Protein AF-0000000070931150 (afdb_homodimer)

Structure (mmCIF, N/CA/C/O backbone):
data_AF-0000000070931150-model_v1
#
loop_
_entity.id
_entity.type
_entity.pdbx_description
1 polymer 'PiggyBac transposable element-derived protein 4 C-terminal zinc-ribbon domain-containing protein'
#
loop_
_atom_site.group_PDB
_atom_site.id
_atom_site.type_symbol
_atom_site.label_atom_id
_atom_site.label_alt_id
_atom_site.label_comp_id
_atom_site.label_asym_id
_atom_site.label_entity_id
_atom_site.label_seq_id
_atom_site.pdbx_PDB_ins_code
_atom_site.Cartn_x
_atom_site.Cartn_y
_atom_site.Cartn_z
_atom_site.occupancy
_atom_site.B_iso_or_equiv
_atom_site.auth_seq_id
_atom_site.auth_comp_id
_atom_site.auth_asym_id
_atom_site.auth_atom_id
_atom_site.pdbx_PDB_model_num
ATOM 1 N N . ALA A 1 1 ? -28.828 -0.078 -5.656 1 27.2 1 ALA A N 1
ATOM 2 C CA . ALA A 1 1 ? -27.438 -0.008 -5.203 1 27.2 1 ALA A CA 1
ATOM 3 C C . ALA A 1 1 ? -26.703 -1.312 -5.492 1 27.2 1 ALA A C 1
ATOM 5 O O . ALA A 1 1 ? -27.141 -2.387 -5.074 1 27.2 1 ALA A O 1
ATOM 6 N N . ALA A 1 2 ? -25.828 -1.462 -6.48 1 27.16 2 ALA A N 1
ATOM 7 C CA . ALA A 1 2 ? -25.266 -2.738 -6.918 1 27.16 2 ALA A CA 1
ATOM 8 C C . ALA A 1 2 ? -24.469 -3.395 -5.801 1 27.16 2 ALA A C 1
ATOM 10 O O . ALA A 1 2 ? -23.781 -2.709 -5.031 1 27.16 2 ALA A O 1
ATOM 11 N N . ARG A 1 3 ? -24.844 -4.48 -5.238 1 24.02 3 ARG A N 1
ATOM 12 C CA . ARG A 1 3 ? -24.25 -5.262 -4.156 1 24.02 3 ARG A CA 1
ATOM 13 C C . ARG A 1 3 ? -22.781 -5.59 -4.461 1 24.02 3 ARG A C 1
ATOM 15 O O . ARG A 1 3 ? -22.484 -6.262 -5.449 1 24.02 3 ARG A O 1
ATOM 22 N N . ILE A 1 4 ? -21.797 -4.754 -4.305 1 30.84 4 ILE A N 1
ATOM 23 C CA . ILE A 1 4 ? -20.375 -5.047 -4.469 1 30.84 4 ILE A CA 1
ATOM 24 C C . ILE A 1 4 ? -20.062 -6.422 -3.885 1 30.84 4 ILE A C 1
ATOM 26 O O . ILE A 1 4 ? -20.281 -6.668 -2.695 1 30.84 4 ILE A O 1
ATOM 30 N N . GLN A 1 5 ? -20.125 -7.449 -4.602 1 33.84 5 GLN A N 1
ATOM 31 C CA . GLN A 1 5 ? -19.891 -8.852 -4.281 1 33.84 5 GLN A CA 1
ATOM 32 C C . GLN A 1 5 ? -18.578 -9.039 -3.539 1 33.84 5 GLN A C 1
ATOM 34 O O . GLN A 1 5 ? -17.562 -8.422 -3.898 1 33.84 5 GLN A O 1
ATOM 39 N N . ARG A 1 6 ? -18.5 -9.336 -2.301 1 35.22 6 ARG A N 1
ATOM 40 C CA . ARG A 1 6 ? -17.359 -9.664 -1.461 1 35.22 6 ARG A CA 1
ATOM 41 C C . ARG A 1 6 ? -16.469 -10.711 -2.133 1 35.22 6 ARG A C 1
ATOM 43 O O . ARG A 1 6 ? -16.953 -11.75 -2.582 1 35.22 6 ARG A O 1
ATOM 50 N N . PRO A 1 7 ? -15.383 -10.344 -2.697 1 36.69 7 PRO A N 1
ATOM 51 C CA . PRO A 1 7 ? -14.562 -11.391 -3.316 1 36.69 7 PRO A CA 1
ATOM 52 C C . PRO A 1 7 ? -14.531 -12.68 -2.49 1 36.69 7 PRO A C 1
ATOM 54 O O . PRO A 1 7 ? -14.703 -12.633 -1.271 1 36.69 7 PRO A O 1
ATOM 57 N N . CYS A 1 8 ? -14.648 -13.805 -3.055 1 39.88 8 CYS A N 1
ATOM 58 C CA . CYS A 1 8 ? -14.57 -15.133 -2.463 1 39.88 8 CYS A CA 1
ATOM 59 C C . CYS A 1 8 ? -13.297 -15.297 -1.646 1 39.88 8 CYS A C 1
ATOM 61 O O . CYS A 1 8 ? -12.297 -14.625 -1.907 1 39.88 8 CYS A O 1
ATOM 63 N N . SER A 1 9 ? -13.273 -15.773 -0.378 1 45.44 9 SER A N 1
ATOM 64 C CA . SER A 1 9 ? -12.266 -16.016 0.649 1 45.44 9 SER A CA 1
ATOM 65 C C . SER A 1 9 ? -10.93 -16.422 0.032 1 45.44 9 SER A C 1
ATOM 67 O O . SER A 1 9 ? -9.875 -15.977 0.48 1 45.44 9 SER A O 1
ATOM 69 N N . ASN A 1 10 ? -10.945 -17.266 -1.01 1 47.59 10 ASN A N 1
ATOM 70 C CA . ASN A 1 10 ? -9.711 -17.797 -1.578 1 47.59 10 ASN A CA 1
ATOM 71 C C . ASN A 1 10 ? -8.953 -16.734 -2.379 1 47.59 10 ASN A C 1
ATOM 73 O O . ASN A 1 10 ? -7.727 -16.734 -2.41 1 47.59 10 ASN A O 1
ATOM 77 N N . SER A 1 11 ? -9.609 -15.914 -2.979 1 54.72 11 SER A N 1
ATOM 78 C CA . SER A 1 11 ? -8.992 -14.906 -3.836 1 54.72 11 SER A CA 1
ATOM 79 C C . SER A 1 11 ? -8.305 -13.82 -3.01 1 54.72 11 SER A C 1
ATOM 81 O O . SER A 1 11 ? -7.312 -13.234 -3.445 1 54.72 11 SER A O 1
ATOM 83 N N . ARG A 1 12 ? -8.734 -13.641 -1.806 1 61 12 ARG A N 1
ATOM 84 C CA . ARG A 1 12 ? -8.141 -12.633 -0.931 1 61 12 ARG A CA 1
ATOM 85 C C . ARG A 1 12 ? -6.75 -13.062 -0.468 1 61 12 ARG A C 1
ATOM 87 O O . ARG A 1 12 ? -5.875 -12.219 -0.261 1 61 12 ARG A O 1
ATOM 94 N N . TYR A 1 13 ? -6.48 -14.367 -0.447 1 70.19 13 TYR A N 1
ATOM 95 C CA . TYR A 1 13 ? -5.27 -14.844 0.208 1 70.19 13 TYR A CA 1
ATOM 96 C C . TYR A 1 13 ? -4.258 -15.352 -0.816 1 70.19 13 TYR A C 1
ATOM 98 O O . TYR A 1 13 ? -3.211 -15.891 -0.45 1 70.19 13 TYR A O 1
ATOM 106 N N . ASP A 1 14 ? -4.473 -15.102 -1.988 1 69.75 14 ASP A N 1
ATOM 107 C CA . ASP A 1 14 ? -3.574 -15.711 -2.965 1 69.75 14 ASP A CA 1
ATOM 108 C C . ASP A 1 14 ? -2.262 -14.938 -3.059 1 69.75 14 ASP A C 1
ATOM 110 O O . ASP A 1 14 ? -1.266 -15.453 -3.572 1 69.75 14 ASP A O 1
ATOM 114 N N . GLY A 1 15 ? -2.234 -13.695 -2.521 1 72.5 15 GLY A N 1
ATOM 115 C CA . GLY A 1 15 ? -1.035 -12.867 -2.529 1 72.5 15 GLY A CA 1
ATOM 116 C C . GLY A 1 15 ? -0.7 -12.312 -3.902 1 72.5 15 GLY A C 1
ATOM 117 O O . GLY A 1 15 ? 0.434 -11.898 -4.148 1 72.5 15 GLY A O 1
ATOM 118 N N . VAL A 1 16 ? -1.765 -12.5 -4.781 1 78.94 16 VAL A N 1
ATOM 119 C CA . VAL A 1 16 ? -1.502 -12.133 -6.168 1 78.94 16 VAL A CA 1
ATOM 120 C C . VAL A 1 16 ? -2.33 -10.906 -6.543 1 78.94 16 VAL A C 1
ATOM 122 O O . VAL A 1 16 ? -3.549 -10.898 -6.363 1 78.94 16 VAL A O 1
ATOM 125 N N . ASP A 1 17 ? -1.677 -9.859 -6.875 1 87.5 17 ASP A N 1
ATOM 126 C CA . ASP A 1 17 ? -2.252 -8.711 -7.566 1 87.5 17 ASP A CA 1
ATOM 127 C C . ASP A 1 17 ? -3.105 -7.871 -6.621 1 87.5 17 ASP A C 1
ATOM 129 O O . ASP A 1 17 ? -3.979 -7.121 -7.062 1 87.5 17 ASP A O 1
ATOM 133 N N . HIS A 1 18 ? -2.994 -7.961 -5.363 1 93.38 18 HIS A N 1
ATOM 134 C CA . HIS A 1 18 ? -3.646 -7.07 -4.414 1 93.38 18 HIS A CA 1
ATOM 135 C C . HIS A 1 18 ? -2.877 -5.762 -4.27 1 93.38 18 HIS A C 1
ATOM 137 O O . HIS A 1 18 ? -2.275 -5.5 -3.225 1 93.38 18 HIS A O 1
ATOM 143 N N . TRP A 1 19 ? -3.012 -4.969 -5.227 1 96.75 19 TRP A N 1
ATOM 144 C CA . TRP A 1 19 ? -2.234 -3.736 -5.281 1 96.75 19 TRP A CA 1
ATOM 145 C C . TRP A 1 19 ? -2.945 -2.607 -4.543 1 96.75 19 TRP A C 1
ATOM 147 O O . TRP A 1 19 ? -4.164 -2.459 -4.652 1 96.75 19 TRP A O 1
ATOM 157 N N . PRO A 1 20 ? -2.182 -1.801 -3.732 1 97.88 20 PRO A N 1
ATOM 158 C CA . PRO A 1 20 ? -2.781 -0.627 -3.092 1 97.88 20 PRO A CA 1
ATOM 159 C C . PRO A 1 20 ? -3.012 0.524 -4.07 1 97.88 20 PRO A C 1
ATOM 161 O O . PRO A 1 20 ? -2.232 0.707 -5.008 1 97.88 20 PRO A O 1
ATOM 164 N N . GLU A 1 21 ? -4.023 1.197 -3.891 1 98.12 21 GLU A N 1
ATOM 165 C CA . GLU A 1 21 ? -4.352 2.414 -4.629 1 98.12 21 GLU A CA 1
ATOM 166 C C . GLU A 1 21 ? -4.867 3.504 -3.693 1 98.12 21 GLU A C 1
ATOM 168 O O . GLU A 1 21 ? -5.777 3.266 -2.896 1 98.12 21 GLU A O 1
ATOM 173 N N . ALA A 1 22 ? -4.27 4.688 -3.756 1 98.62 22 ALA A N 1
ATOM 174 C CA . ALA A 1 22 ? -4.777 5.848 -3.025 1 98.62 22 ALA A CA 1
ATOM 175 C C . ALA A 1 22 ? -5.852 6.578 -3.828 1 98.62 22 ALA A C 1
ATOM 177 O O . ALA A 1 22 ? -5.586 7.066 -4.93 1 98.62 22 ALA A O 1
ATOM 178 N N . ARG A 1 23 ? -7.023 6.68 -3.359 1 97.88 23 ARG A N 1
ATOM 179 C CA . ARG A 1 23 ? -8.117 7.32 -4.086 1 97.88 23 ARG A CA 1
ATOM 180 C C . ARG A 1 23 ? -8.305 8.766 -3.629 1 97.88 23 ARG A C 1
ATOM 182 O O . ARG A 1 23 ? -7.988 9.109 -2.488 1 97.88 23 ARG A O 1
ATOM 189 N N . ASP A 1 24 ? -8.797 9.484 -4.598 1 95.81 24 ASP A N 1
ATOM 190 C CA . ASP A 1 24 ? -9.062 10.898 -4.332 1 95.81 24 ASP A CA 1
ATOM 191 C C . ASP A 1 24 ? -10.43 11.086 -3.676 1 95.81 24 ASP A C 1
ATOM 193 O O . ASP A 1 24 ? -11.414 11.391 -4.352 1 95.81 24 ASP A O 1
ATOM 197 N N . GLN A 1 25 ? -10.578 10.828 -2.492 1 95.56 25 GLN A N 1
ATOM 198 C CA . GLN A 1 25 ? -11.805 11.023 -1.729 1 95.56 25 GLN A CA 1
ATOM 199 C C . GLN A 1 25 ? -11.641 12.133 -0.697 1 95.56 25 GLN A C 1
ATOM 201 O O . GLN A 1 25 ? -10.648 12.172 0.035 1 95.56 25 GLN A O 1
ATOM 206 N N . ALA A 1 26 ? -12.602 13.07 -0.655 1 96.5 26 ALA A N 1
ATOM 207 C CA . ALA A 1 26 ? -12.586 14.125 0.351 1 96.5 26 ALA A CA 1
ATOM 208 C C . ALA A 1 26 ? -12.648 13.547 1.761 1 96.5 26 ALA A C 1
ATOM 210 O O . ALA A 1 26 ? -11.945 14.008 2.662 1 96.5 26 ALA A O 1
ATOM 211 N N . VAL A 1 27 ? -13.523 12.508 1.894 1 97.38 27 VAL A N 1
ATOM 212 C CA . VAL A 1 27 ? -13.672 11.805 3.162 1 97.38 27 VAL A CA 1
ATOM 213 C C . VAL A 1 27 ? -13.195 10.367 3.012 1 97.38 27 VAL A C 1
ATOM 215 O O . VAL A 1 27 ? -13.602 9.664 2.082 1 97.38 27 VAL A O 1
ATOM 218 N N . PRO A 1 28 ? -12.32 10 3.877 1 98.19 28 PRO A N 1
ATOM 219 C CA . PRO A 1 28 ? -11.883 8.602 3.803 1 98.19 28 PRO A CA 1
ATOM 220 C C . PRO A 1 28 ? -13.016 7.613 4.078 1 98.19 28 PRO A C 1
ATOM 222 O O . PRO A 1 28 ? -14.023 7.977 4.691 1 98.19 28 PRO A O 1
ATOM 225 N N . SER A 1 29 ? -12.906 6.41 3.641 1 98.5 29 SER A N 1
ATOM 226 C CA . SER A 1 29 ? -13.898 5.355 3.824 1 98.5 29 SER A CA 1
ATOM 227 C C . SER A 1 29 ? -13.547 4.473 5.02 1 98.5 29 SER A C 1
ATOM 229 O O . SER A 1 29 ? -12.375 4.344 5.383 1 98.5 29 SER A O 1
ATOM 231 N N . ARG A 1 30 ? -14.508 3.785 5.527 1 98.5 30 ARG A N 1
ATOM 232 C CA . ARG A 1 30 ? -14.273 2.9 6.664 1 98.5 30 ARG A CA 1
ATOM 233 C C . ARG A 1 30 ? -13.461 1.679 6.246 1 98.5 30 ARG A C 1
ATOM 235 O O . ARG A 1 30 ? -13.75 1.057 5.223 1 98.5 30 ARG A O 1
ATOM 242 N N . CYS A 1 31 ? -12.531 1.41 7.055 1 98.56 31 CYS A N 1
ATOM 243 C CA . CYS A 1 31 ? -11.719 0.218 6.844 1 98.56 31 CYS A CA 1
ATOM 244 C C . CYS A 1 31 ? -12.57 -1.043 6.914 1 98.56 31 CYS A C 1
ATOM 246 O O . CYS A 1 31 ? -13.438 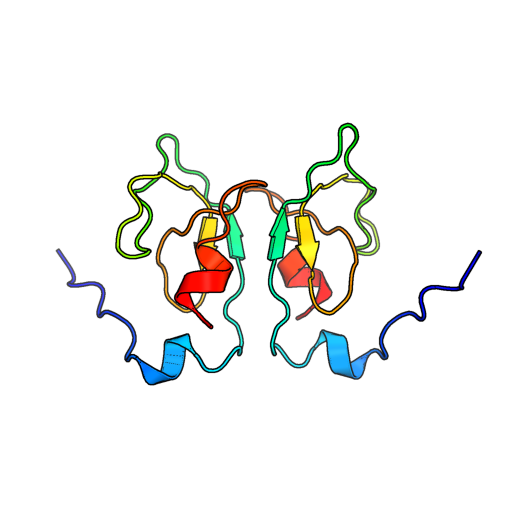-1.16 7.781 1 98.56 31 CYS A O 1
ATOM 248 N N . LYS A 1 32 ? -12.273 -2.035 6.066 1 97.19 32 LYS A N 1
ATOM 249 C CA . LYS A 1 32 ? -13.102 -3.236 5.984 1 97.19 32 LYS A CA 1
ATOM 250 C C . LYS A 1 32 ? -12.469 -4.395 6.746 1 97.19 32 LYS A C 1
ATOM 252 O O . LYS A 1 32 ? -13.055 -5.473 6.848 1 97.19 32 LYS A O 1
ATOM 257 N N . TYR A 1 33 ? -11.258 -4.129 7.207 1 96.06 33 TYR A N 1
ATOM 258 C CA . TYR A 1 33 ? -10.695 -5.172 8.055 1 96.06 33 TYR A CA 1
ATOM 259 C C . TYR A 1 33 ? -11.5 -5.328 9.344 1 96.06 33 TYR A C 1
ATOM 261 O O . TYR A 1 33 ? -11.75 -4.352 10.047 1 96.06 33 TYR A O 1
ATOM 269 N N . GLU A 1 34 ? -11.922 -6.566 9.586 1 95.62 34 GLU A N 1
ATOM 270 C CA . GLU A 1 34 ? -12.789 -6.852 10.719 1 95.62 34 GLU A CA 1
ATOM 271 C C . GLU A 1 34 ? -12.203 -6.309 12.023 1 95.62 34 GLU A C 1
ATOM 273 O O . GLU A 1 34 ? -11.023 -6.535 12.32 1 95.62 34 GLU A O 1
ATOM 278 N N . GLY A 1 35 ? -13 -5.605 12.758 1 96.69 35 GLY A N 1
ATOM 279 C CA . GLY A 1 35 ? -12.609 -5.102 14.062 1 96.69 35 GLY A CA 1
ATOM 280 C C . GLY A 1 35 ? -11.945 -3.74 14.008 1 96.69 35 GLY A C 1
ATOM 281 O O . GLY A 1 35 ? -11.727 -3.104 15.039 1 96.69 35 GLY A O 1
ATOM 282 N N . CYS A 1 36 ? -11.602 -3.355 12.891 1 97.88 36 CYS A N 1
ATOM 283 C CA . CYS A 1 36 ? -10.984 -2.041 12.734 1 97.88 36 CYS A CA 1
ATOM 284 C C . CYS A 1 36 ? -12.047 -0.96 12.555 1 97.88 36 CYS A C 1
ATOM 286 O O . CYS A 1 36 ? -13.031 -1.158 11.836 1 97.88 36 CYS A O 1
ATOM 288 N N . ARG A 1 37 ? -11.836 0.115 13.148 1 98 37 ARG A N 1
ATOM 289 C CA . ARG A 1 37 ? -12.789 1.217 13.023 1 98 37 ARG A CA 1
ATOM 290 C C . ARG A 1 37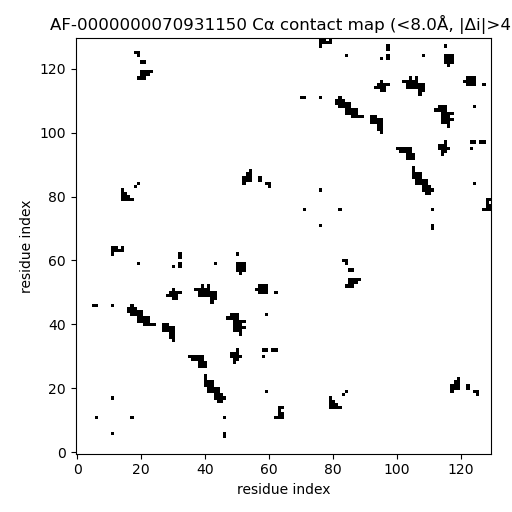 ? -12.156 2.406 12.305 1 98 37 ARG A C 1
ATOM 292 O O . ARG A 1 37 ? -12.688 3.518 12.352 1 98 37 ARG A O 1
ATOM 299 N N . GLY A 1 38 ? -10.977 2.184 11.852 1 98.12 38 GLY A N 1
ATOM 300 C CA . GLY A 1 38 ? -10.281 3.254 11.148 1 98.12 38 GLY A CA 1
ATOM 301 C C . GLY A 1 38 ? -10.891 3.578 9.805 1 98.12 38 GLY A C 1
ATOM 302 O O . GLY A 1 38 ? -11.852 2.928 9.375 1 98.12 38 GLY A O 1
ATOM 303 N N . ARG A 1 39 ? -10.453 4.645 9.227 1 98.5 39 ARG A N 1
ATOM 304 C CA . ARG A 1 39 ? -10.82 5.062 7.879 1 98.5 39 ARG A CA 1
ATOM 305 C C . ARG A 1 39 ? -9.594 5.18 6.988 1 98.5 39 ARG A C 1
ATOM 307 O O . ARG A 1 39 ? -8.477 5.383 7.48 1 98.5 39 ARG A O 1
ATOM 314 N N . SER A 1 40 ? -9.836 5.008 5.742 1 98.5 40 SER A N 1
ATOM 315 C CA . SER A 1 40 ? -8.695 4.973 4.832 1 98.5 40 SER A CA 1
ATOM 316 C C . SER A 1 40 ? -9.094 5.418 3.43 1 98.5 40 SER A C 1
ATOM 318 O O . SER A 1 40 ? -10.258 5.305 3.045 1 98.5 40 SER A O 1
ATOM 320 N N . ARG A 1 41 ? -8.117 5.883 2.756 1 98.69 41 ARG A N 1
ATOM 321 C CA . ARG A 1 41 ? -8.25 6.184 1.334 1 98.69 41 ARG A CA 1
ATOM 322 C C . ARG A 1 41 ? -7.504 5.164 0.483 1 98.69 41 ARG A C 1
ATOM 324 O O . ARG A 1 41 ? -7.445 5.289 -0.741 1 98.69 41 ARG A O 1
ATOM 331 N N . ILE A 1 42 ? -6.84 4.16 1.106 1 98.81 42 ILE A N 1
ATOM 332 C CA . ILE A 1 42 ? -6.098 3.119 0.399 1 98.81 42 ILE A CA 1
ATOM 333 C C . ILE A 1 42 ? -7.02 1.936 0.112 1 98.81 42 ILE A C 1
ATOM 335 O O . ILE A 1 42 ? -7.578 1.335 1.034 1 98.81 42 ILE A O 1
ATOM 339 N N . PHE A 1 43 ? -7.191 1.629 -1.155 1 98.19 43 PHE A N 1
ATOM 340 C CA . PHE A 1 43 ? -8.016 0.509 -1.595 1 98.19 43 PHE A CA 1
ATOM 341 C C . PHE A 1 43 ? -7.148 -0.604 -2.174 1 98.19 43 PHE A C 1
ATOM 343 O O . PHE A 1 43 ? -6.062 -0.346 -2.695 1 98.19 43 PHE A O 1
ATOM 350 N N . CYS A 1 44 ? -7.566 -1.765 -2.004 1 95.62 44 CYS A N 1
ATOM 351 C CA . CYS A 1 44 ? -7.035 -2.848 -2.824 1 95.62 44 CYS A CA 1
ATOM 352 C C . CYS A 1 44 ? -7.668 -2.842 -4.211 1 95.62 44 CYS A C 1
ATOM 354 O O . CYS A 1 44 ? -8.891 -2.848 -4.34 1 95.62 44 CYS A O 1
ATOM 356 N N . LYS A 1 45 ? -6.867 -2.836 -5.234 1 94.12 45 LYS A N 1
ATOM 357 C CA . LYS A 1 45 ? -7.355 -2.744 -6.605 1 94.12 45 LYS A CA 1
ATOM 358 C C . LYS A 1 45 ? -8.188 -3.967 -6.977 1 94.12 45 LYS A C 1
ATOM 360 O O . LYS A 1 45 ? -9.203 -3.848 -7.672 1 94.12 45 LYS A O 1
ATOM 365 N N . LYS A 1 46 ? -7.797 -5.098 -6.523 1 89.88 46 LYS A N 1
ATOM 366 C CA . LYS A 1 46 ? -8.477 -6.336 -6.898 1 89.88 46 LYS A CA 1
ATOM 367 C C . LYS A 1 46 ? -9.766 -6.516 -6.105 1 89.88 46 LYS A C 1
ATOM 369 O O . LYS A 1 46 ? -10.812 -6.816 -6.676 1 89.88 46 LYS A O 1
ATOM 374 N N . CYS A 1 47 ? -9.68 -6.219 -4.793 1 90.56 47 CYS A N 1
ATOM 375 C CA . CYS A 1 47 ? -10.812 -6.492 -3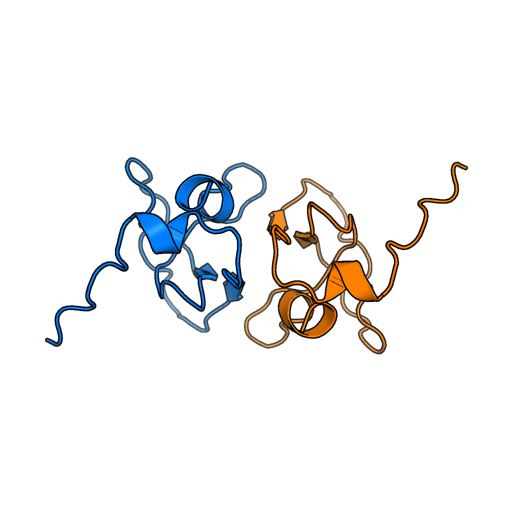.912 1 90.56 47 CYS A CA 1
ATOM 376 C C . CYS A 1 47 ? -11.75 -5.293 -3.834 1 90.56 47 CYS A C 1
ATOM 378 O O . CYS A 1 47 ? -12.891 -5.422 -3.383 1 90.56 47 CYS A O 1
ATOM 380 N N . ARG A 1 48 ? -11.258 -4.188 -4.102 1 94.69 48 ARG A N 1
ATOM 381 C CA . ARG A 1 48 ? -12.023 -2.947 -4.168 1 94.69 48 ARG A CA 1
ATOM 382 C C . ARG A 1 48 ? -12.547 -2.549 -2.791 1 94.69 48 ARG A C 1
ATOM 384 O O . ARG A 1 48 ? -13.68 -2.08 -2.658 1 94.69 48 ARG A O 1
ATOM 391 N N . VAL A 1 49 ? -11.812 -2.783 -1.781 1 95.25 49 VAL A N 1
ATOM 392 C CA . VAL A 1 49 ? -12.188 -2.396 -0.425 1 95.25 49 VAL A CA 1
ATOM 393 C C . VAL A 1 49 ? -11.109 -1.49 0.171 1 95.25 49 VAL A C 1
ATOM 395 O O . VAL A 1 49 ? -9.922 -1.659 -0.112 1 95.25 49 VAL A O 1
ATOM 398 N N . PRO A 1 50 ? -11.516 -0.463 1.083 1 98.25 50 PRO A N 1
ATOM 399 C CA . PRO A 1 50 ? -10.555 0.376 1.807 1 98.25 50 PRO A CA 1
ATOM 400 C C . PRO A 1 50 ? -9.914 -0.346 2.988 1 98.25 50 PRO A C 1
ATOM 402 O O . PRO A 1 50 ? -10.602 -1.052 3.732 1 98.25 50 PRO A O 1
ATOM 405 N N . LEU A 1 51 ? -8.641 -0.234 3.135 1 98.5 51 LEU A N 1
ATOM 406 C CA . LEU A 1 51 ? -7.887 -0.867 4.211 1 98.5 51 LEU A CA 1
ATOM 407 C C . LEU A 1 51 ? -6.809 0.071 4.746 1 98.5 51 LEU A C 1
ATOM 409 O O . LEU A 1 51 ? -6.125 0.742 3.971 1 98.5 51 LEU A O 1
ATOM 413 N N . CYS A 1 52 ? -6.668 0.168 5.984 1 98.75 52 CYS A N 1
ATOM 414 C CA . CYS A 1 52 ? -5.68 1.042 6.602 1 98.75 52 CYS A CA 1
ATOM 415 C C . CYS A 1 52 ? -4.266 0.633 6.203 1 98.75 52 CYS A C 1
ATOM 417 O O . CYS A 1 52 ? -3.961 -0.558 6.113 1 98.75 52 CYS A O 1
ATOM 419 N N . LEU A 1 53 ? -3.514 1.673 6.008 1 98.69 53 LEU A N 1
ATOM 420 C CA . LEU A 1 53 ? -2.078 1.55 5.785 1 98.69 53 LEU A CA 1
ATOM 421 C C . LEU A 1 53 ? -1.324 2.703 6.441 1 98.69 53 LEU A C 1
ATOM 423 O O . LEU A 1 53 ? -1.019 3.701 5.785 1 98.69 53 LEU A O 1
ATOM 427 N N . THR A 1 54 ? -1.088 2.607 7.699 1 97.81 54 THR A N 1
ATOM 428 C CA . THR A 1 54 ? -0.342 3.57 8.508 1 97.81 54 THR A CA 1
ATOM 429 C C . THR A 1 54 ? 0.819 2.889 9.219 1 97.81 54 THR A C 1
ATOM 431 O O . THR A 1 54 ? 0.961 1.666 9.164 1 97.81 54 THR A O 1
ATOM 434 N N . LYS A 1 55 ? 1.618 3.627 9.781 1 97.44 55 LYS A N 1
ATOM 435 C CA . LYS A 1 55 ? 2.76 3.059 10.492 1 97.44 55 LYS A CA 1
ATOM 436 C C . LYS A 1 55 ? 2.303 2.121 11.609 1 97.44 55 LYS A C 1
ATOM 438 O O . LYS A 1 55 ? 2.992 1.154 11.93 1 97.44 55 LYS A O 1
ATOM 443 N N . ASP A 1 56 ? 1.124 2.336 12.141 1 96.62 56 ASP A N 1
ATOM 444 C CA . ASP A 1 56 ? 0.651 1.577 13.289 1 96.62 56 ASP A CA 1
ATOM 445 C C . ASP A 1 56 ? -0.344 0.499 12.867 1 96.62 56 ASP A C 1
ATOM 447 O O . ASP A 1 56 ? -0.604 -0.443 13.617 1 96.62 56 ASP A O 1
ATOM 451 N N . ARG A 1 57 ? -0.861 0.702 11.719 1 96.94 57 ARG A N 1
ATOM 452 C CA . ARG A 1 57 ? -1.95 -0.171 11.297 1 96.94 57 ARG A CA 1
ATOM 453 C C . ARG A 1 57 ? -1.804 -0.548 9.82 1 96.94 57 ARG A C 1
ATOM 455 O O . ARG A 1 57 ? -1.925 0.306 8.945 1 96.94 57 ARG A O 1
ATOM 462 N N . ASN A 1 58 ? -1.597 -1.85 9.672 1 98.12 58 ASN A N 1
ATOM 463 C CA . ASN A 1 58 ? -1.529 -2.357 8.305 1 98.12 58 ASN A CA 1
ATOM 464 C C . ASN A 1 58 ? -2.627 -3.383 8.031 1 98.12 58 ASN A C 1
ATOM 466 O O . ASN A 1 58 ? -2.346 -4.57 7.855 1 98.12 58 ASN A O 1
ATOM 470 N N . CYS A 1 59 ? -3.781 -2.891 7.914 1 98.38 59 CYS A N 1
ATOM 471 C CA . CYS A 1 59 ? -4.941 -3.732 7.637 1 98.38 59 CYS A CA 1
ATOM 472 C C . CYS A 1 59 ? -4.891 -4.277 6.215 1 98.38 59 CYS A C 1
ATOM 474 O O . CYS A 1 59 ? -5.484 -5.316 5.922 1 98.38 59 CYS A O 1
ATOM 476 N N . PHE A 1 60 ? -4.219 -3.547 5.328 1 98 60 PHE A N 1
ATOM 477 C CA . PHE A 1 60 ? -4.086 -4.016 3.953 1 98 60 PHE A CA 1
ATOM 478 C C . PHE A 1 60 ? -3.424 -5.387 3.91 1 98 60 PHE A C 1
ATOM 480 O O . PHE A 1 60 ? -3.904 -6.293 3.227 1 98 60 PHE A O 1
ATOM 487 N N . TYR A 1 61 ? -2.379 -5.465 4.695 1 96.25 61 TYR A N 1
ATOM 488 C CA . TYR A 1 61 ? -1.662 -6.73 4.785 1 96.25 61 TYR A CA 1
ATOM 489 C C . TYR A 1 61 ? -2.496 -7.777 5.516 1 96.25 61 T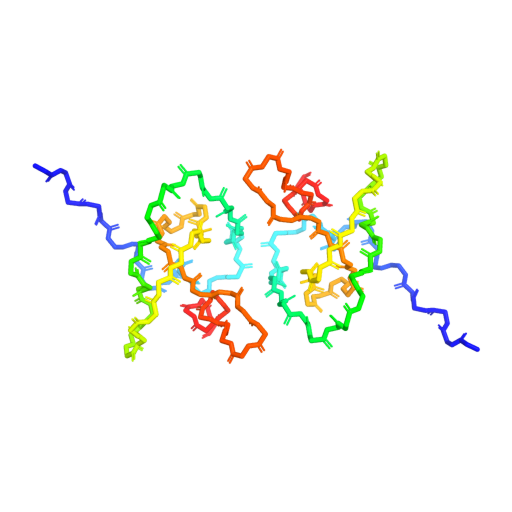YR A C 1
ATOM 491 O O . TYR A 1 61 ? -2.701 -8.883 5.004 1 96.25 61 TYR A O 1
ATOM 499 N N . ARG A 1 62 ? -3.092 -7.398 6.582 1 95.19 62 ARG A N 1
ATOM 500 C CA . ARG A 1 62 ? -3.773 -8.344 7.457 1 95.19 62 ARG A CA 1
ATOM 501 C C . ARG A 1 62 ? -5.035 -8.891 6.797 1 95.19 62 ARG A C 1
ATOM 503 O O . ARG A 1 62 ? -5.43 -10.031 7.047 1 95.19 62 ARG A O 1
ATOM 510 N N . PHE A 1 63 ? -5.605 -8.188 6.016 1 93.94 63 PHE A N 1
ATOM 511 C CA . PHE A 1 63 ? -6.82 -8.594 5.32 1 93.94 63 PHE A CA 1
ATOM 512 C C . PHE A 1 63 ? -6.527 -9.695 4.312 1 93.94 63 PHE A C 1
ATOM 514 O O . PHE A 1 63 ? -7.402 -10.5 3.994 1 93.94 63 PHE A O 1
ATOM 521 N N . HIS A 1 64 ? -5.305 -9.742 3.812 1 92.12 64 HIS A N 1
ATOM 522 C CA . HIS A 1 64 ? -5.031 -10.586 2.652 1 92.12 64 HIS A CA 1
ATOM 523 C C . HIS A 1 64 ? -4.125 -11.75 3.023 1 92.12 64 HIS A C 1
ATOM 525 O O . HIS A 1 64 ? -3.811 -12.594 2.176 1 92.12 64 HIS A O 1
ATOM 531 N N . VAL A 1 65 ? -3.525 -11.75 4.223 1 86.06 65 VAL A N 1
ATOM 532 C CA . VAL A 1 65 ? -2.633 -12.844 4.598 1 86.06 65 VAL A CA 1
ATOM 533 C C . VAL A 1 65 ? -3.158 -13.531 5.852 1 86.06 65 VAL A C 1
ATOM 535 O O . VAL A 1 65 ? -3.852 -12.914 6.664 1 86.06 65 VAL A O 1
ATOM 538 N N . ALA B 1 1 ? 29.156 -1.522 4.633 1 27.12 1 ALA B N 1
ATOM 539 C CA . ALA B 1 1 ? 27.734 -1.298 4.383 1 27.12 1 ALA B CA 1
ATOM 540 C C . ALA B 1 1 ? 27.141 -2.424 3.541 1 27.12 1 ALA B C 1
ATOM 542 O O . ALA B 1 1 ? 27.656 -2.738 2.463 1 27.12 1 ALA B O 1
ATOM 543 N N . ALA B 1 2 ? 26.359 -3.389 4.035 1 26.38 2 ALA B N 1
ATOM 544 C CA . ALA B 1 2 ? 25.969 -4.59 3.303 1 26.38 2 ALA B CA 1
ATOM 545 C C . ALA B 1 2 ? 25.172 -4.234 2.049 1 26.38 2 ALA B C 1
ATOM 547 O O . ALA B 1 2 ? 24.391 -3.275 2.051 1 26.38 2 ALA B O 1
ATOM 548 N N . ARG B 1 3 ? 25.625 -4.438 0.89 1 23.36 3 ARG B N 1
ATOM 549 C CA . ARG B 1 3 ? 25.078 -4.16 -0.435 1 23.36 3 ARG B CA 1
ATOM 550 C C . ARG B 1 3 ? 23.688 -4.75 -0.586 1 23.36 3 ARG B C 1
ATOM 552 O O . ARG B 1 3 ? 23.5 -5.965 -0.469 1 23.36 3 ARG B O 1
ATOM 559 N N . ILE B 1 4 ? 22.609 -4.23 -0.066 1 29.69 4 ILE B N 1
ATOM 560 C CA . ILE B 1 4 ? 21.234 -4.695 -0.242 1 29.69 4 ILE B CA 1
ATOM 561 C C . ILE B 1 4 ? 21.016 -5.137 -1.688 1 29.69 4 ILE B C 1
ATOM 563 O O . ILE B 1 4 ? 21.203 -4.348 -2.617 1 29.69 4 ILE B O 1
ATOM 567 N N . GLN B 1 5 ? 21.203 -6.332 -2.029 1 32.53 5 GLN B N 1
ATOM 568 C CA . GLN B 1 5 ? 21.109 -7.004 -3.322 1 32.53 5 GLN B CA 1
ATOM 569 C C . GLN B 1 5 ? 19.797 -6.684 -4.016 1 32.53 5 GLN B C 1
ATOM 571 O O . GLN B 1 5 ? 18.734 -6.648 -3.371 1 32.53 5 GLN B O 1
ATOM 576 N N . ARG B 1 6 ? 19.703 -5.965 -5.059 1 33.81 6 ARG B N 1
ATOM 577 C CA . ARG B 1 6 ? 18.578 -5.617 -5.938 1 33.81 6 ARG B CA 1
ATOM 578 C C . ARG B 1 6 ? 17.797 -6.863 -6.348 1 33.81 6 ARG B C 1
ATOM 580 O O . ARG B 1 6 ? 18.391 -7.844 -6.812 1 33.81 6 ARG B O 1
ATOM 587 N N . PRO B 1 7 ? 16.672 -7.188 -5.77 1 35.56 7 PRO B N 1
ATOM 588 C CA . PRO B 1 7 ? 16 -8.406 -6.215 1 35.56 7 PRO B CA 1
ATOM 589 C C . PRO B 1 7 ? 16.031 -8.578 -7.73 1 35.56 7 PRO B C 1
ATOM 591 O O . PRO B 1 7 ? 16.156 -7.598 -8.469 1 35.56 7 PRO B O 1
ATOM 594 N N . CYS B 1 8 ? 16.234 -9.719 -8.266 1 38.56 8 CYS B N 1
ATOM 595 C CA . CYS B 1 8 ? 16.25 -10.117 -9.664 1 38.56 8 CYS B CA 1
ATOM 596 C C . CYS B 1 8 ? 14.969 -9.695 -10.367 1 38.56 8 CYS B C 1
ATOM 598 O O . CYS B 1 8 ? 13.93 -9.547 -9.727 1 38.56 8 CYS B O 1
ATOM 600 N N . SER B 1 9 ? 14.922 -9.031 -11.547 1 44.75 9 SER B N 1
ATOM 601 C CA . SER B 1 9 ? 13.906 -8.492 -12.445 1 44.75 9 SER B CA 1
ATOM 602 C C . SER B 1 9 ? 12.641 -9.336 -12.414 1 44.75 9 SER B C 1
ATOM 604 O O . SER B 1 9 ? 11.531 -8.805 -12.438 1 44.75 9 SER B O 1
ATOM 606 N N . ASN B 1 10 ? 12.758 -10.688 -12.375 1 47.12 10 ASN B N 1
ATOM 607 C CA . ASN B 1 10 ? 11.609 -11.578 -12.453 1 47.12 10 ASN B CA 1
ATOM 608 C C . ASN B 1 10 ? 10.789 -11.562 -11.172 1 47.12 10 ASN B C 1
ATOM 610 O O . ASN B 1 10 ? 9.562 -11.711 -11.211 1 47.12 10 ASN B O 1
ATOM 614 N N . SER B 1 11 ? 11.359 -11.367 -10.125 1 54.34 11 SER B N 1
ATOM 615 C CA . SER B 1 11 ? 10.68 -11.414 -8.836 1 54.34 11 SER B CA 1
ATOM 616 C C . SER B 1 11 ? 9.852 -10.156 -8.602 1 54.34 11 SER B C 1
ATOM 618 O O . SER B 1 11 ? 8.82 -10.203 -7.93 1 54.34 11 SER B O 1
ATOM 620 N N . ARG B 1 12 ? 10.203 -9.094 -9.227 1 60.19 12 ARG B N 1
ATOM 621 C CA . ARG B 1 12 ? 9.453 -7.848 -9.07 1 60.19 12 ARG B CA 1
ATOM 622 C C . ARG B 1 12 ? 8.109 -7.922 -9.773 1 60.19 12 ARG B C 1
ATOM 624 O O . ARG B 1 12 ? 7.141 -7.277 -9.352 1 60.19 12 ARG B O 1
ATOM 631 N N . TYR B 1 13 ? 7.992 -8.797 -10.781 1 69.88 13 TYR B N 1
ATOM 632 C CA . TYR B 1 13 ? 6.809 -8.758 -11.633 1 69.88 13 TYR B CA 1
ATOM 633 C C . TYR B 1 13 ? 5.906 -9.961 -11.383 1 69.88 13 TYR B C 1
ATOM 635 O O . TYR B 1 13 ? 4.914 -10.156 -12.086 1 69.88 13 TYR B O 1
ATOM 643 N N . ASP B 1 14 ? 6.152 -10.648 -10.414 1 69.5 14 ASP B N 1
ATOM 644 C CA . ASP B 1 14 ? 5.371 -11.867 -10.266 1 69.5 14 ASP B CA 1
ATOM 645 C C . ASP B 1 14 ? 3.99 -11.57 -9.688 1 69.5 14 ASP B C 1
ATOM 647 O O . ASP B 1 14 ? 3.08 -12.398 -9.781 1 69.5 14 ASP B O 1
ATOM 651 N N . GLY B 1 15 ? 3.811 -10.352 -9.102 1 72.5 15 GLY B N 1
ATOM 652 C CA . GLY B 1 15 ? 2.535 -9.945 -8.539 1 72.5 15 GLY B CA 1
ATOM 653 C C . GLY B 1 15 ? 2.217 -10.633 -7.227 1 72.5 15 GLY B C 1
ATOM 654 O O . GLY B 1 15 ? 1.061 -10.656 -6.797 1 72.5 15 GLY B O 1
ATOM 655 N N . VAL B 1 16 ? 3.354 -11.297 -6.723 1 79.38 16 VAL B N 1
ATOM 656 C CA . VAL B 1 16 ? 3.121 -12.117 -5.535 1 79.38 16 VAL B CA 1
ATOM 657 C C . VAL B 1 16 ? 3.832 -11.5 -4.336 1 79.38 16 VAL B C 1
ATOM 659 O O . VAL B 1 16 ? 5.031 -11.211 -4.391 1 79.38 16 VAL B O 1
ATOM 662 N N . ASP B 1 17 ? 3.08 -11.141 -3.355 1 87.56 17 ASP B N 1
ATOM 663 C CA . ASP B 1 17 ? 3.562 -10.836 -2.012 1 87.56 17 ASP B CA 1
ATOM 664 C C . ASP B 1 17 ? 4.266 -9.484 -1.972 1 87.56 17 ASP B C 1
ATOM 666 O O . ASP B 1 17 ? 5.066 -9.219 -1.071 1 87.56 17 ASP B O 1
ATOM 670 N N . HIS B 1 18 ? 4.102 -8.609 -2.885 1 93.5 18 HIS B N 1
ATOM 671 C CA . HIS B 1 18 ? 4.602 -7.242 -2.818 1 93.5 18 HIS B CA 1
ATOM 672 C C . HIS B 1 18 ? 3.686 -6.359 -1.975 1 93.5 18 HIS B C 1
ATOM 674 O O . HIS B 1 18 ? 3.008 -5.477 -2.502 1 93.5 18 HIS B O 1
ATOM 680 N N . TRP B 1 19 ? 3.783 -6.539 -0.741 1 96.81 19 TRP B N 1
ATOM 681 C CA . TRP B 1 19 ? 2.879 -5.855 0.179 1 96.81 19 TRP B CA 1
ATOM 682 C C . TRP B 1 19 ? 3.43 -4.488 0.571 1 96.81 19 TRP B C 1
ATOM 684 O O . TRP B 1 19 ? 4.629 -4.344 0.814 1 96.81 19 TRP B O 1
ATOM 694 N N . PRO B 1 20 ? 2.543 -3.443 0.603 1 97.94 20 PRO B N 1
ATOM 695 C CA . PRO B 1 20 ? 2.979 -2.133 1.09 1 97.94 20 PRO B CA 1
ATOM 696 C C . PRO B 1 20 ? 3.127 -2.086 2.609 1 97.94 20 PRO B C 1
ATOM 698 O O . PRO B 1 20 ? 2.373 -2.75 3.326 1 97.94 20 PRO B O 1
ATOM 701 N N . GLU B 1 21 ? 4.051 -1.418 3.051 1 98.19 21 GLU B N 1
ATOM 702 C CA . GLU B 1 21 ? 4.277 -1.138 4.465 1 98.19 21 GLU B CA 1
ATOM 703 C C . GLU B 1 21 ? 4.629 0.331 4.688 1 98.19 21 GLU B C 1
ATOM 705 O O . GLU B 1 21 ? 5.516 0.871 4.027 1 98.19 21 GLU B O 1
ATOM 710 N N . ALA B 1 22 ? 3.918 0.996 5.586 1 98.62 22 ALA B N 1
ATOM 711 C CA . ALA B 1 22 ? 4.254 2.357 5.992 1 98.62 22 ALA B CA 1
ATOM 712 C C . ALA B 1 22 ? 5.277 2.357 7.121 1 98.62 22 ALA B C 1
ATOM 714 O O . ALA B 1 22 ? 5.016 1.836 8.211 1 98.62 22 ALA B O 1
ATOM 715 N N . ARG B 1 23 ? 6.406 2.895 6.945 1 97.88 23 ARG B N 1
ATOM 716 C CA . ARG B 1 23 ? 7.457 2.898 7.957 1 97.88 23 ARG B CA 1
ATOM 717 C C . ARG B 1 23 ? 7.457 4.203 8.742 1 97.88 23 ARG B C 1
ATOM 719 O O . ARG B 1 23 ? 7.043 5.246 8.227 1 97.88 23 ARG B O 1
ATOM 726 N N . ASP B 1 24 ? 7.918 4.004 9.945 1 95.75 24 ASP B N 1
ATOM 727 C CA . ASP B 1 24 ? 8.008 5.156 10.836 1 95.75 24 ASP B CA 1
ATOM 728 C C . ASP B 1 24 ? 9.312 5.922 10.617 1 95.75 24 ASP B C 1
ATOM 730 O O . ASP B 1 24 ? 10.297 5.703 11.328 1 95.75 24 ASP B O 1
ATOM 734 N N . GLN B 1 25 ? 9.43 6.652 9.664 1 95.62 25 GLN B N 1
ATOM 7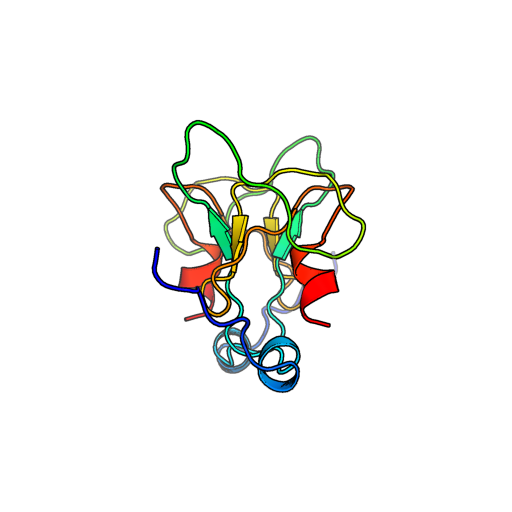35 C CA . GLN B 1 25 ? 10.594 7.48 9.367 1 95.62 25 GLN B CA 1
ATOM 736 C C . GLN B 1 25 ? 10.258 8.961 9.5 1 95.62 25 GLN B C 1
ATOM 738 O O . GLN B 1 25 ? 9.234 9.422 8.992 1 95.62 25 GLN B O 1
ATOM 743 N N . ALA B 1 26 ? 11.102 9.711 10.219 1 96.56 26 ALA B N 1
ATOM 744 C CA . ALA B 1 26 ? 10.922 11.156 10.336 1 96.56 26 ALA B CA 1
ATOM 745 C C . ALA B 1 26 ? 10.992 11.836 8.977 1 96.56 26 ALA B C 1
ATOM 747 O O . ALA B 1 26 ? 10.211 12.742 8.68 1 96.56 26 ALA B O 1
ATOM 748 N N . VAL B 1 27 ? 11.961 11.352 8.156 1 97.44 27 VAL B N 1
ATOM 749 C CA . VAL B 1 27 ? 12.141 11.852 6.793 1 97.44 27 VAL B CA 1
ATOM 750 C C . VAL B 1 27 ? 11.828 10.742 5.789 1 97.44 27 VAL B C 1
ATOM 752 O O . VAL B 1 27 ? 12.352 9.633 5.902 1 97.44 27 VAL B O 1
ATOM 755 N N . PRO B 1 28 ? 10.969 11.055 4.902 1 98.19 28 PRO B N 1
ATOM 756 C CA . PRO B 1 28 ? 10.688 10.039 3.887 1 98.19 28 PRO B CA 1
ATOM 757 C C . PRO B 1 28 ? 11.906 9.719 3.02 1 98.19 28 PRO B C 1
ATOM 759 O O . PRO B 1 28 ? 12.836 10.531 2.932 1 98.19 28 PRO B O 1
ATOM 762 N N . SER B 1 29 ? 11.953 8.602 2.406 1 98.5 29 SER B N 1
ATOM 763 C CA . SER B 1 29 ? 13.039 8.164 1.539 1 98.5 29 SER B CA 1
ATOM 764 C C . SER B 1 29 ? 12.727 8.445 0.073 1 98.5 29 SER B C 1
ATOM 766 O O . SER B 1 29 ? 11.555 8.508 -0.316 1 98.5 29 SER B O 1
ATOM 768 N N . ARG B 1 30 ? 13.727 8.469 -0.73 1 98.5 30 ARG B N 1
ATOM 769 C CA . ARG B 1 30 ? 13.523 8.711 -2.154 1 98.5 30 ARG B CA 1
ATOM 770 C C . ARG B 1 30 ? 12.875 7.512 -2.83 1 98.5 30 ARG B C 1
ATOM 772 O O . ARG B 1 30 ? 13.281 6.367 -2.602 1 98.5 30 ARG B O 1
ATOM 779 N N . CYS B 1 31 ? 11.938 7.844 -3.607 1 98.56 31 CYS B N 1
ATOM 780 C CA . CYS B 1 31 ? 11.273 6.812 -4.395 1 98.56 31 CYS B CA 1
ATOM 781 C C . CYS B 1 31 ? 12.258 6.133 -5.344 1 98.56 31 CYS B C 1
ATOM 783 O O . CYS B 1 31 ? 13.094 6.797 -5.961 1 98.56 31 CYS B O 1
ATOM 785 N N . LYS B 1 32 ? 12.109 4.816 -5.551 1 97.25 32 LYS B N 1
ATOM 786 C CA . LYS B 1 32 ? 13.07 4.059 -6.352 1 97.25 32 LYS B CA 1
ATOM 787 C C . LYS B 1 32 ? 12.523 3.801 -7.754 1 97.25 32 LYS B C 1
ATOM 789 O O . LYS B 1 32 ? 13.227 3.234 -8.602 1 97.25 32 LYS B O 1
ATOM 794 N N . TYR B 1 33 ? 11.27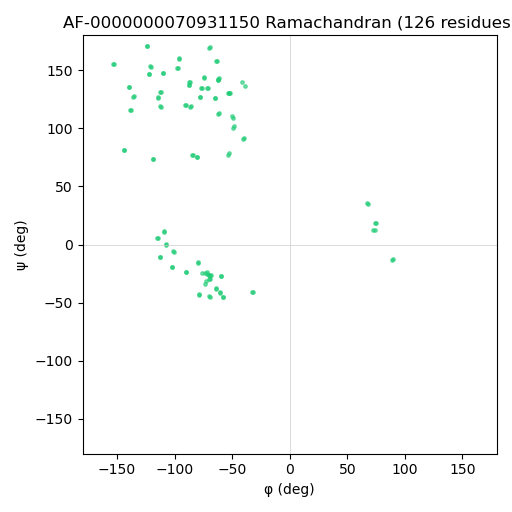3 4.191 -7.922 1 96.31 33 TYR B N 1
ATOM 795 C CA . TYR B 1 33 ? 10.789 4.082 -9.297 1 96.31 33 TYR B CA 1
ATOM 796 C C . TYR B 1 33 ? 11.547 5.027 -10.219 1 96.31 33 TYR B C 1
ATOM 798 O O . TYR B 1 33 ? 11.648 6.227 -9.945 1 96.31 33 TYR B O 1
ATOM 806 N N . GLU B 1 34 ? 12.094 4.445 -11.281 1 95.94 34 GLU B N 1
ATOM 807 C CA . GLU B 1 34 ? 12.93 5.203 -12.203 1 95.94 34 GLU B CA 1
ATOM 808 C C . GLU B 1 34 ? 12.219 6.461 -12.688 1 95.94 34 GLU B C 1
ATOM 810 O O . GLU B 1 34 ? 11.062 6.402 -13.117 1 95.94 34 GLU B O 1
ATOM 815 N N . GLY B 1 35 ? 12.898 7.566 -12.609 1 96.81 35 GLY B N 1
ATOM 816 C CA . GLY B 1 35 ? 12.375 8.828 -13.125 1 96.81 35 GLY B CA 1
ATOM 817 C C . GLY B 1 35 ? 11.57 9.602 -12.102 1 96.81 35 GLY B C 1
ATOM 818 O O . GLY B 1 35 ? 11.219 10.758 -12.328 1 96.81 35 GLY B O 1
ATOM 819 N N . CYS B 1 36 ? 11.258 8.992 -11.078 1 97.88 36 CYS B N 1
ATOM 820 C CA . CYS B 1 36 ? 10.508 9.664 -10.031 1 97.88 36 CYS B CA 1
ATOM 821 C C . CYS B 1 36 ? 11.453 10.367 -9.055 1 97.88 36 CYS B C 1
ATOM 823 O O . CYS B 1 36 ? 12.484 9.812 -8.68 1 97.88 36 CYS B O 1
ATOM 825 N N . ARG B 1 37 ? 11.094 11.484 -8.648 1 98 37 ARG B N 1
ATOM 826 C CA . ARG B 1 37 ? 11.914 12.227 -7.695 1 98 37 ARG B CA 1
ATOM 827 C C . ARG B 1 37 ? 11.188 12.398 -6.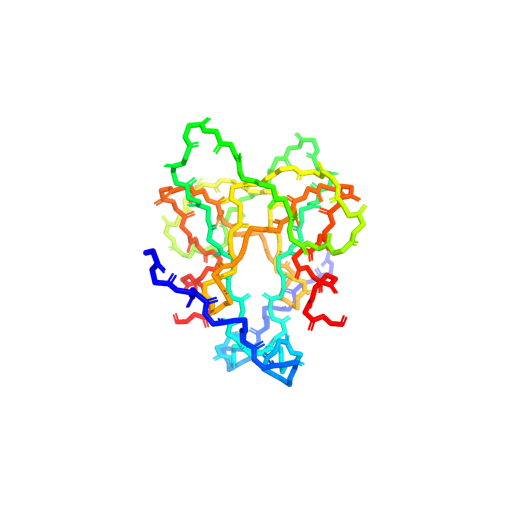363 1 98 37 ARG B C 1
ATOM 829 O O . ARG B 1 37 ? 11.586 13.219 -5.535 1 98 37 ARG B O 1
ATOM 836 N N . GLY B 1 38 ? 10.07 11.773 -6.285 1 98.12 38 GLY B N 1
ATOM 837 C CA . GLY B 1 38 ? 9.297 11.867 -5.055 1 98.12 38 GLY B CA 1
ATOM 838 C C . GLY B 1 38 ? 9.938 11.133 -3.891 1 98.12 38 GLY B C 1
ATOM 839 O O . GLY B 1 38 ? 10.984 10.5 -4.051 1 98.12 38 GLY B O 1
ATOM 840 N N . ARG B 1 39 ? 9.422 11.359 -2.748 1 98.5 39 ARG B N 1
ATOM 841 C CA . ARG B 1 39 ? 9.805 10.664 -1.523 1 98.5 39 ARG B CA 1
ATOM 842 C C . ARG B 1 39 ? 8.617 9.938 -0.903 1 98.5 39 ARG B C 1
ATOM 844 O O . ARG B 1 39 ? 7.465 10.32 -1.13 1 98.5 39 ARG B O 1
ATOM 851 N N . SER B 1 40 ? 8.945 8.922 -0.2 1 98.5 40 SER B N 1
ATOM 852 C CA . SER B 1 40 ? 7.859 8.094 0.322 1 98.5 40 SER B CA 1
ATOM 853 C C . SER B 1 40 ? 8.273 7.383 1.604 1 98.5 40 SER B C 1
ATOM 855 O O . SER B 1 40 ? 9.469 7.156 1.836 1 98.5 40 SER B O 1
ATOM 857 N N . ARG B 1 41 ? 7.281 7.078 2.357 1 98.69 41 ARG B N 1
ATOM 858 C CA . ARG B 1 41 ? 7.457 6.23 3.529 1 98.69 41 ARG B CA 1
ATOM 859 C C . ARG B 1 41 ? 6.867 4.844 3.293 1 98.69 41 ARG B C 1
ATOM 861 O O . ARG B 1 41 ? 6.844 4.008 4.199 1 98.69 41 ARG B O 1
ATOM 868 N N . ILE B 1 42 ? 6.293 4.578 2.102 1 98.81 42 ILE B N 1
ATOM 869 C CA . ILE B 1 42 ? 5.707 3.285 1.755 1 98.81 42 ILE B CA 1
ATOM 870 C C . ILE B 1 42 ? 6.766 2.398 1.105 1 98.81 42 ILE B C 1
ATOM 872 O O . ILE B 1 42 ? 7.336 2.758 0.074 1 98.81 42 ILE B O 1
ATOM 876 N N . PHE B 1 43 ? 7.02 1.278 1.722 1 98.25 43 PHE B N 1
ATOM 877 C CA . PHE B 1 43 ? 7.98 0.307 1.216 1 98.25 43 PHE B CA 1
ATOM 878 C C . PHE B 1 43 ? 7.273 -0.95 0.724 1 98.25 43 PHE B C 1
ATOM 880 O O . PHE B 1 43 ? 6.195 -1.294 1.213 1 98.25 43 PHE B O 1
ATOM 887 N N . CYS B 1 44 ? 7.809 -1.544 -0.247 1 95.94 44 CYS B N 1
ATOM 888 C CA . CYS B 1 44 ? 7.441 -2.924 -0.545 1 95.94 44 CYS B CA 1
ATOM 889 C C . CYS B 1 44 ? 8.133 -3.891 0.404 1 95.94 44 CYS B C 1
ATOM 891 O O . CYS B 1 44 ? 9.359 -3.861 0.541 1 95.94 44 CYS B O 1
ATOM 893 N N . LYS B 1 45 ? 7.398 -4.742 1.042 1 94.31 45 LYS B N 1
ATOM 894 C CA . LYS B 1 45 ? 7.941 -5.656 2.041 1 94.31 45 LYS B CA 1
ATOM 895 C C . LYS B 1 45 ? 8.922 -6.641 1.409 1 94.31 45 LYS B C 1
ATOM 897 O O . LYS B 1 45 ? 9.953 -6.969 2.004 1 94.31 45 LYS B O 1
ATOM 902 N N . LYS B 1 46 ? 8.625 -7.086 0.241 1 90.12 46 LYS B N 1
ATOM 903 C CA . LYS B 1 46 ? 9.445 -8.102 -0.406 1 90.12 46 LYS B CA 1
ATOM 904 C C . LYS B 1 46 ? 10.711 -7.484 -1.004 1 90.12 46 LYS B C 1
ATOM 906 O O . LYS B 1 46 ? 11.812 -8.008 -0.812 1 90.12 46 LYS B O 1
ATOM 911 N N . CYS B 1 47 ? 10.523 -6.324 -1.657 1 91.12 47 CYS B N 1
ATOM 912 C CA . CYS B 1 47 ? 11.633 -5.723 -2.389 1 91.12 47 CYS B CA 1
ATOM 913 C C . CYS B 1 47 ? 12.43 -4.777 -1.495 1 91.12 47 CYS B C 1
ATOM 915 O O . CYS B 1 47 ? 13.555 -4.395 -1.833 1 91.12 47 CYS B O 1
ATOM 917 N N . ARG B 1 48 ? 11.836 -4.297 -0.503 1 94.81 48 ARG B N 1
ATOM 918 C CA . ARG B 1 48 ? 12.469 -3.457 0.507 1 94.81 48 ARG B CA 1
ATOM 919 C C . ARG B 1 48 ? 12.867 -2.107 -0.079 1 94.81 48 ARG B C 1
ATOM 921 O O . ARG B 1 48 ? 13.938 -1.579 0.245 1 94.81 48 ARG B O 1
ATOM 928 N N . VAL B 1 49 ? 12.125 -1.59 -0.959 1 95.5 49 VAL B N 1
ATOM 929 C CA . VAL B 1 49 ? 12.391 -0.28 -1.545 1 95.5 49 VAL B CA 1
ATOM 930 C C . VAL B 1 49 ? 11.195 0.639 -1.312 1 95.5 49 VAL B C 1
ATOM 932 O O . VAL B 1 49 ? 10.047 0.186 -1.314 1 95.5 49 VAL B O 1
ATOM 935 N N . PRO B 1 50 ? 11.438 2.037 -1.11 1 98.31 50 PRO B N 1
ATOM 936 C CA . PRO B 1 50 ? 10.359 3.023 -1.009 1 98.31 50 PRO B CA 1
ATOM 937 C C . PRO B 1 50 ? 9.742 3.365 -2.363 1 98.31 50 PRO B C 1
ATOM 939 O O . PRO B 1 50 ? 10.461 3.539 -3.348 1 98.31 50 PRO B O 1
ATOM 942 N N . LEU B 1 51 ? 8.453 3.406 -2.439 1 98.5 51 LEU B N 1
ATOM 943 C CA . LEU B 1 51 ? 7.727 3.717 -3.662 1 98.5 51 LEU B CA 1
ATOM 944 C C . LEU B 1 51 ? 6.527 4.613 -3.367 1 98.5 51 LEU B C 1
ATOM 946 O O . LEU B 1 51 ? 5.809 4.398 -2.389 1 98.5 51 LEU B O 1
ATOM 950 N N . CYS B 1 52 ? 6.309 5.59 -4.121 1 98.75 52 CYS B N 1
ATOM 951 C CA . CYS B 1 52 ? 5.199 6.516 -3.926 1 98.75 52 CYS B CA 1
ATOM 952 C C . CYS B 1 52 ? 3.861 5.793 -4.039 1 98.75 52 CYS B C 1
ATOM 954 O O . CYS B 1 52 ? 3.693 4.914 -4.887 1 98.75 52 CYS B O 1
ATOM 956 N N . LEU B 1 53 ? 3.01 6.25 -3.164 1 98.69 53 LEU B N 1
ATOM 957 C CA . LEU B 1 53 ? 1.609 5.844 -3.18 1 98.69 53 LEU B CA 1
ATOM 958 C C . LEU B 1 53 ? 0.701 7.004 -2.791 1 98.69 53 LEU B C 1
ATOM 960 O O . LEU B 1 53 ? 0.307 7.129 -1.628 1 98.69 53 LEU B O 1
ATOM 964 N N . THR B 1 54 ? 0.413 7.871 -3.705 1 97.81 54 THR B N 1
ATOM 965 C CA . THR B 1 54 ? -0.472 9.023 -3.557 1 97.81 54 THR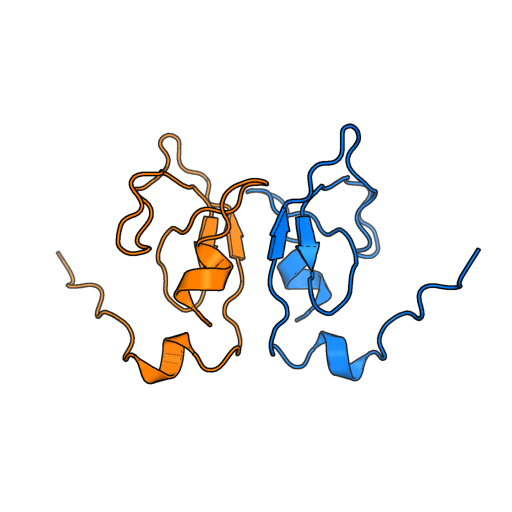 B CA 1
ATOM 966 C C . THR B 1 54 ? -1.586 8.984 -4.598 1 97.81 54 THR B C 1
ATOM 968 O O . THR B 1 54 ? -1.592 8.125 -5.48 1 97.81 54 THR B O 1
ATOM 971 N N . LYS B 1 55 ? -2.484 9.805 -4.461 1 97.31 55 LYS B N 1
ATOM 972 C CA . LYS B 1 55 ? -3.592 9.836 -5.414 1 97.31 55 LYS B CA 1
ATOM 973 C C . LYS B 1 55 ? -3.092 10.102 -6.828 1 97.31 55 LYS B C 1
ATOM 975 O O . LYS B 1 55 ? -3.688 9.641 -7.805 1 97.31 55 LYS B O 1
ATOM 980 N N . ASP B 1 56 ? -1.974 10.773 -6.957 1 96.5 56 ASP B N 1
ATOM 981 C CA . ASP B 1 56 ? -1.479 11.18 -8.266 1 96.5 56 ASP B CA 1
ATOM 982 C C . ASP B 1 56 ? -0.348 10.273 -8.742 1 96.5 56 ASP B C 1
ATOM 984 O O . ASP B 1 56 ? -0.019 10.25 -9.93 1 96.5 56 ASP B O 1
ATOM 988 N N . ARG B 1 57 ? 0.201 9.617 -7.793 1 96.88 57 ARG B N 1
ATOM 989 C CA . ARG B 1 57 ? 1.398 8.844 -8.109 1 96.88 57 ARG B CA 1
ATOM 990 C C . ARG B 1 57 ? 1.363 7.48 -7.426 1 96.88 57 ARG B C 1
ATOM 992 O O . ARG B 1 57 ? 1.44 7.387 -6.199 1 96.88 57 ARG B O 1
ATOM 999 N N . ASN B 1 58 ? 1.306 6.484 -8.312 1 98.12 58 ASN B N 1
ATOM 1000 C CA . ASN B 1 58 ? 1.361 5.121 -7.797 1 98.12 58 ASN B CA 1
ATOM 1001 C C . ASN B 1 58 ? 2.576 4.367 -8.336 1 98.12 58 ASN B C 1
ATOM 1003 O O . ASN B 1 58 ? 2.434 3.43 -9.117 1 98.12 58 ASN B O 1
ATOM 1007 N N . CYS B 1 59 ? 3.689 4.727 -7.824 1 98.38 59 CYS B N 1
ATOM 1008 C CA . CYS B 1 59 ? 4.945 4.094 -8.211 1 98.38 59 CYS B CA 1
ATOM 1009 C C . CYS B 1 59 ? 5.027 2.668 -7.688 1 98.38 59 CYS B C 1
ATOM 1011 O O . CYS B 1 59 ? 5.746 1.836 -8.242 1 98.38 59 CYS B O 1
ATOM 1013 N N . PHE B 1 60 ? 4.312 2.41 -6.59 1 97.94 60 PHE B N 1
ATOM 1014 C CA . PHE B 1 60 ? 4.301 1.059 -6.043 1 97.94 60 PHE B CA 1
ATOM 1015 C C . PHE B 1 60 ? 3.795 0.06 -7.078 1 97.94 60 PHE B C 1
ATOM 1017 O O . PHE B 1 60 ? 4.406 -0.99 -7.285 1 97.94 60 PHE B O 1
ATOM 1024 N N . TYR B 1 61 ? 2.73 0.481 -7.707 1 96.25 61 TYR B N 1
ATOM 1025 C CA . TYR B 1 61 ? 2.152 -0.354 -8.758 1 96.25 61 TYR B CA 1
ATOM 1026 C C . TYR B 1 61 ? 3.061 -0.404 -9.977 1 96.25 61 TYR B C 1
ATOM 1028 O O . TYR B 1 61 ? 3.41 -1.486 -10.453 1 96.25 61 TYR B O 1
ATOM 1036 N N . ARG B 1 62 ? 3.555 0.705 -10.367 1 95.19 62 ARG B N 1
ATOM 1037 C CA . ARG B 1 62 ? 4.293 0.812 -11.617 1 95.19 62 ARG B CA 1
ATOM 1038 C C . ARG B 1 62 ? 5.633 0.093 -11.531 1 95.19 62 ARG B C 1
ATOM 1040 O O . ARG B 1 62 ? 6.137 -0.424 -12.531 1 95.19 62 ARG B O 1
ATOM 1047 N N . PHE B 1 63 ? 6.164 0.031 -10.445 1 94.25 63 PHE B N 1
ATOM 1048 C CA . PHE B 1 63 ? 7.449 -0.625 -10.227 1 94.25 63 PHE B CA 1
ATOM 1049 C C . PHE B 1 63 ? 7.324 -2.135 -10.406 1 94.25 63 PHE B C 1
ATOM 1051 O O . PHE B 1 63 ? 8.297 -2.807 -10.75 1 94.25 63 PHE B O 1
ATOM 1058 N N . HIS B 1 64 ? 6.133 -2.664 -10.18 1 92.56 64 HIS B N 1
ATOM 1059 C CA . HIS B 1 64 ? 6 -4.109 -10.055 1 92.56 64 HIS B CA 1
ATOM 1060 C C . HIS B 1 64 ? 5.207 -4.691 -11.219 1 92.56 64 HIS B C 1
ATOM 1062 O O . HIS B 1 64 ? 5.023 -5.91 -11.305 1 92.56 64 HIS B O 1
ATOM 1068 N N . VAL B 1 65 ? 4.566 -3.867 -12.047 1 86.19 65 VAL B N 1
ATOM 1069 C CA . VAL B 1 65 ? 3.777 -4.391 -13.156 1 86.19 65 VAL B CA 1
ATOM 1070 C C . VAL B 1 65 ? 4.328 -3.859 -14.477 1 86.19 65 VAL B C 1
ATOM 1072 O O . VAL B 1 65 ? 4.926 -2.783 -14.523 1 86.19 65 VAL B O 1
#

Organism: Ixodes scapularis (NCBI:txid6945)

Radius of gyration: 14.84 Å; Cα contacts (8 Å, |Δi|>4): 250; chains: 2; bounding box: 55×32×27 Å

Secondary structure (DSSP, 8-state):
--------HHHHTS-BS--EEE---SSPEEP-STT---EESEEETTT--B--BSSS-BHHHHHH-/--------HHHHTS-BS--EEE---SSPEEP-STT---EESEEETTT--B--BSSS-BHHHHHH-

Nearest PDB structures (foldseek):
  6xi7-assembly1_B  TM=6.125E-01  e=6.067E+00  Homo sapiens
  7zsb-assembly1_6  TM=5.729E-01  e=4.630E+00  Saccharomyces cerevisiae
  7jhp-assembly1_C  TM=4.996E-01  e=6.067E+00  Homo sapiens
  8t75-assembly1_B  TM=5.428E-01  e=9.737E+00  Homo sapiens
  6xi7-assembly1_B  TM=6.119E-01  e=6.067E+00  Homo sapiens

Solvent-accessible surface area (backbone atoms only — not comparable to full-atom values): 7612 Å² total; per-residue (Å²): 130,85,77,78,73,74,70,60,77,68,68,48,52,63,38,56,58,67,42,76,39,38,54,90,55,98,65,61,39,65,24,67,37,85,92,49,82,51,60,16,47,31,24,27,66,68,69,67,45,29,21,32,71,40,65,87,38,52,33,53,54,56,66,29,100,129,86,76,78,74,74,74,61,77,68,66,50,54,63,40,57,57,66,41,75,42,38,54,90,55,98,64,60,39,65,24,66,37,85,91,49,84,50,59,16,48,33,24,27,67,68,74,68,46,29,21,31,72,39,65,89,38,55,34,53,54,56,64,30,100

Sequence (130 aa):
AARIQRPCSNSRYDGVDHWPEARDQAVPSRCKYEGCRGRSRIFCKKCRVPLCLTKDRNCFYRFHVAARIQRPCSNSRYDGVDHWPEARDQAVPSRCKYEGCRGRSRIFCKKCRVPLCLTKDRNCFYRFHV

pLDDT: mean 84.22, std 23.25, range [23.36, 98.81]

Foldseek 3Di:
DPPLDQPDPVVLAPPPQQDWDQDDDPDFAAAPQPPGGDGARIAGPVRGGGHDDDPVGGRSVVRRD/DPPLDQPDPVVLAPPPQQDWDQDDDPDFAAAPQPPGGDGARIAGPVRGGGHDDDPVGGRSVVRRD